Protein AF-A0A417WC94-F1 (afdb_monomer)

Secondary structure (DSSP, 8-state):
-EEEEE-SS-EEEEE---SSS------SSTT-----HHHHHHHHTT--SS-SS-----S------

Sequence (65 aa):
MKGLLWEGDGFLLLYKRLDNGAFSWPRSAEEALEISSEQYAMLMQGLEIIPKHPIRPNDNPKRLM

Structure (mmCIF, N/CA/C/O backbone):
data_AF-A0A417WC94-F1
#
_entry.id   AF-A0A417WC94-F1
#
loop_
_atom_site.group_PDB
_atom_site.id
_atom_site.type_symbol
_atom_site.label_atom_id
_atom_site.label_alt_id
_atom_site.label_comp_id
_atom_site.label_asym_id
_atom_site.label_entity_id
_atom_site.label_seq_id
_atom_site.pdbx_PDB_ins_code
_atom_site.Cartn_x
_atom_site.Cartn_y
_atom_site.Cartn_z
_atom_site.occupancy
_atom_site.B_iso_or_equiv
_atom_site.auth_seq_id
_atom_site.auth_comp_id
_atom_site.auth_asym_id
_atom_site.auth_atom_id
_atom_site.pdbx_PDB_model_nu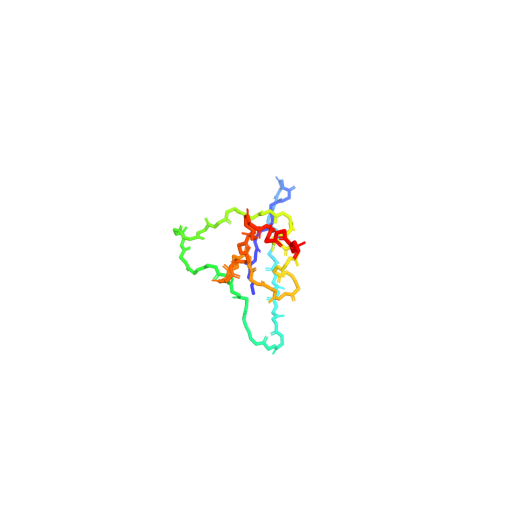m
ATOM 1 N N . MET A 1 1 ? -0.410 -4.663 -6.696 1.00 85.00 1 MET A N 1
ATOM 2 C CA . MET A 1 1 ? -0.572 -4.506 -5.240 1.00 85.00 1 MET A CA 1
ATOM 3 C C . MET A 1 1 ? -1.738 -5.364 -4.789 1.00 85.00 1 MET A C 1
ATOM 5 O O . MET A 1 1 ? -2.750 -5.403 -5.483 1.00 85.00 1 MET A O 1
ATOM 9 N N . LYS A 1 2 ? -1.567 -6.070 -3.671 1.00 87.69 2 LYS A N 1
ATOM 10 C CA . LYS A 1 2 ? -2.647 -6.754 -2.959 1.00 87.69 2 LYS A CA 1
ATOM 11 C C . LYS A 1 2 ? -2.810 -6.058 -1.612 1.00 87.69 2 LYS A C 1
ATOM 13 O O . LYS A 1 2 ? -1.795 -5.755 -0.992 1.00 87.69 2 LYS A O 1
ATOM 18 N N . GLY A 1 3 ? -4.041 -5.790 -1.205 1.00 87.62 3 GLY A N 1
ATOM 19 C CA . GLY A 1 3 ? -4.370 -5.220 0.098 1.00 87.62 3 GLY A CA 1
ATOM 20 C C . GLY A 1 3 ? -5.504 -6.001 0.746 1.00 87.62 3 GLY A C 1
ATOM 21 O O . GLY A 1 3 ? -6.314 -6.602 0.041 1.00 87.62 3 GLY A O 1
ATOM 22 N N . LEU A 1 4 ? -5.545 -5.995 2.073 1.00 90.94 4 LEU A N 1
ATOM 23 C CA . LEU A 1 4 ? -6.673 -6.495 2.850 1.00 90.94 4 LEU A CA 1
ATOM 24 C C . LEU A 1 4 ? -7.295 -5.312 3.584 1.00 90.94 4 LEU A C 1
ATOM 26 O O . LEU A 1 4 ? -6.583 -4.574 4.261 1.00 90.94 4 LEU A O 1
ATOM 30 N N . LEU A 1 5 ? -8.603 -5.133 3.433 1.00 89.88 5 LEU A N 1
ATOM 31 C CA . LEU A 1 5 ? -9.385 -4.151 4.180 1.00 89.88 5 LEU A CA 1
ATOM 32 C C . LEU A 1 5 ? -10.334 -4.903 5.110 1.00 89.88 5 LEU A C 1
ATOM 34 O O . LEU A 1 5 ? -11.061 -5.772 4.645 1.00 89.88 5 LEU A O 1
ATOM 38 N N . TRP A 1 6 ? -10.304 -4.593 6.404 1.00 91.31 6 TRP A N 1
ATOM 39 C CA . TRP A 1 6 ? -11.223 -5.148 7.399 1.00 91.31 6 TRP A CA 1
ATOM 40 C C . TRP A 1 6 ? -12.436 -4.229 7.559 1.00 91.31 6 TRP A C 1
ATOM 42 O O . TRP A 1 6 ? -12.253 -3.043 7.829 1.00 91.31 6 TRP A O 1
ATOM 52 N N . GLU A 1 7 ? -13.651 -4.763 7.430 1.00 95.44 7 GLU A N 1
ATOM 53 C CA . GLU A 1 7 ? -14.902 -3.987 7.563 1.00 95.44 7 GLU A CA 1
ATOM 54 C C . GLU A 1 7 ? -15.673 -4.276 8.867 1.00 95.44 7 GLU A C 1
ATOM 56 O O . GLU A 1 7 ? -16.726 -3.694 9.111 1.00 95.44 7 GLU A O 1
ATOM 61 N N . GLY A 1 8 ? -15.124 -5.118 9.752 1.00 95.62 8 GLY A N 1
ATOM 62 C CA . GLY A 1 8 ? -15.729 -5.477 11.043 1.00 95.62 8 GLY A CA 1
ATOM 63 C C . GLY A 1 8 ? -16.256 -6.911 11.112 1.00 95.62 8 GLY A C 1
ATOM 64 O O . GLY A 1 8 ? -16.240 -7.508 12.187 1.00 95.62 8 GLY A O 1
ATOM 65 N N . ASP A 1 9 ? -16.663 -7.480 9.981 1.00 96.69 9 ASP A N 1
ATOM 66 C CA . ASP A 1 9 ? -17.207 -8.839 9.847 1.00 96.69 9 ASP A CA 1
ATOM 67 C C . ASP A 1 9 ? -16.436 -9.707 8.837 1.00 96.69 9 ASP A C 1
ATOM 69 O O . ASP A 1 9 ? -16.612 -10.927 8.786 1.00 96.69 9 ASP A O 1
ATOM 73 N N . GLY A 1 10 ? -15.543 -9.096 8.062 1.00 95.31 10 GLY A N 1
ATOM 74 C 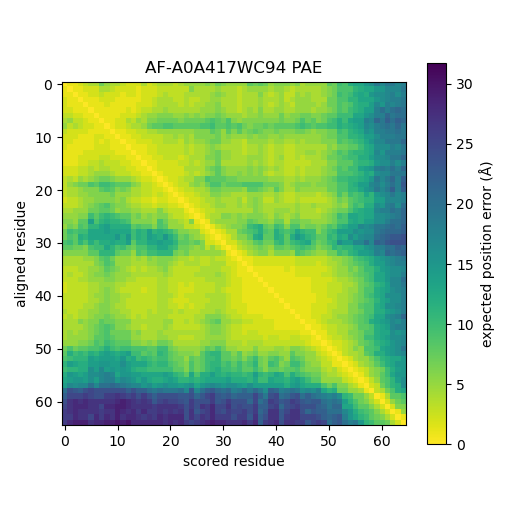CA . GLY A 1 10 ? -14.774 -9.777 7.038 1.00 95.31 10 GLY A CA 1
ATOM 75 C C . GLY A 1 10 ? -13.668 -8.923 6.434 1.00 95.31 10 GLY A C 1
ATOM 76 O O . GLY A 1 10 ? -13.506 -7.736 6.732 1.00 95.31 10 GLY A O 1
ATOM 77 N N . PHE A 1 11 ? -12.890 -9.573 5.567 1.00 95.62 11 PHE A N 1
ATOM 78 C CA . PHE A 1 11 ? -11.851 -8.926 4.779 1.00 95.62 11 PHE A CA 1
ATOM 79 C C . PHE A 1 11 ? -12.273 -8.783 3.320 1.00 95.62 11 PHE A C 1
ATOM 81 O O . PHE A 1 11 ? -12.656 -9.760 2.674 1.00 95.62 11 PHE A O 1
ATOM 88 N N . LEU A 1 12 ? -12.069 -7.593 2.768 1.00 95.56 12 LEU A N 1
ATOM 89 C CA . LEU A 1 12 ? -12.032 -7.371 1.332 1.00 95.56 12 LEU A CA 1
ATOM 90 C C . LEU A 1 12 ? -10.607 -7.563 0.816 1.00 95.56 12 LEU A C 1
ATOM 92 O O . LEU A 1 12 ? -9.654 -6.967 1.324 1.00 95.56 12 LEU A O 1
ATOM 96 N N . LEU A 1 13 ? -10.467 -8.368 -0.238 1.00 94.44 13 LEU A N 1
ATOM 97 C CA . LEU A 1 13 ? -9.223 -8.479 -0.989 1.00 94.44 13 LEU A CA 1
ATOM 98 C C . LEU A 1 13 ? -9.195 -7.419 -2.091 1.00 94.44 13 LEU A C 1
ATOM 100 O O . LEU A 1 13 ? -9.880 -7.530 -3.107 1.00 94.44 13 LEU A O 1
ATOM 104 N N . LEU A 1 14 ? -8.346 -6.415 -1.913 1.00 90.19 14 LEU A N 1
ATOM 105 C CA . LEU A 1 14 ? -8.100 -5.376 -2.902 1.00 90.19 14 LEU A CA 1
ATOM 106 C C . LEU A 1 14 ? -6.985 -5.825 -3.846 1.00 90.19 14 LEU A C 1
ATOM 108 O O . LEU A 1 14 ? -5.878 -6.157 -3.412 1.00 90.19 14 LEU A O 1
ATOM 112 N N . TYR A 1 15 ? -7.253 -5.802 -5.151 1.00 90.62 15 TYR A N 1
ATOM 113 C CA . TYR A 1 15 ? -6.267 -6.114 -6.182 1.00 90.62 15 TYR A CA 1
ATOM 114 C C . TYR A 1 15 ? -6.158 -4.962 -7.180 1.00 90.62 15 TYR A C 1
ATOM 116 O O . TYR A 1 15 ? -7.103 -4.664 -7.904 1.00 90.62 15 TYR A O 1
ATOM 124 N N . LYS A 1 16 ? -4.979 -4.334 -7.247 1.00 87.44 16 LYS A N 1
ATOM 125 C CA . LYS A 1 16 ? -4.667 -3.295 -8.240 1.00 87.44 16 LYS A CA 1
ATOM 126 C C . LYS A 1 16 ? -3.420 -3.673 -9.027 1.00 87.44 16 LYS A C 1
ATOM 128 O O . LYS A 1 16 ? -2.362 -3.917 -8.436 1.00 87.44 16 LYS A O 1
ATOM 133 N N . ARG A 1 17 ? -3.523 -3.694 -10.355 1.00 86.62 17 ARG A N 1
ATOM 134 C CA . ARG A 1 17 ? -2.398 -3.894 -11.278 1.00 86.62 17 ARG A CA 1
ATOM 135 C C . ARG A 1 17 ? -2.137 -2.593 -12.032 1.00 86.62 17 ARG A C 1
ATOM 137 O O . ARG A 1 17 ? -3.084 -1.900 -12.380 1.00 86.62 17 ARG A O 1
ATOM 144 N N . LEU A 1 18 ? -0.866 -2.264 -12.236 1.00 84.69 18 LEU A N 1
ATOM 145 C CA . LEU A 1 18 ? -0.469 -1.200 -13.153 1.00 84.69 18 LEU A CA 1
ATOM 146 C C . LEU A 1 18 ? -0.284 -1.809 -14.544 1.00 84.69 18 LEU A C 1
ATOM 148 O O . LEU A 1 18 ? 0.156 -2.957 -14.658 1.00 84.69 18 LEU A O 1
ATOM 152 N N . ASP A 1 19 ? -0.612 -1.054 -15.588 1.00 87.62 19 ASP A N 1
ATOM 153 C CA . ASP A 1 19 ? -0.376 -1.498 -16.966 1.00 87.62 19 ASP A CA 1
ATOM 154 C C . ASP A 1 19 ? 1.117 -1.552 -17.292 1.00 87.62 19 ASP A C 1
ATOM 156 O O . ASP A 1 19 ? 1.563 -2.445 -18.008 1.00 87.62 19 ASP A O 1
ATOM 160 N N . ASN A 1 20 ? 1.897 -0.642 -16.702 1.00 85.44 20 ASN A N 1
ATOM 161 C CA . ASN A 1 20 ? 3.348 -0.619 -16.793 1.00 85.44 20 ASN A CA 1
ATOM 162 C C . ASN A 1 20 ? 3.978 -0.408 -15.407 1.00 85.44 20 ASN A C 1
ATOM 164 O O . ASN A 1 20 ? 3.470 0.363 -14.592 1.00 85.44 20 ASN A O 1
ATOM 168 N N . GLY A 1 21 ? 5.101 -1.079 -15.158 1.00 84.56 21 GLY A N 1
ATOM 169 C CA . GLY A 1 21 ? 5.865 -0.972 -13.919 1.00 84.56 21 GLY A CA 1
ATOM 170 C C . GLY A 1 21 ? 5.249 -1.698 -12.719 1.00 84.56 21 GLY A C 1
ATOM 171 O O . GLY A 1 21 ? 4.434 -2.615 -12.838 1.00 84.56 21 GLY A O 1
ATOM 172 N N . ALA A 1 22 ? 5.693 -1.298 -11.532 1.00 84.94 22 ALA A N 1
ATOM 173 C CA . ALA A 1 22 ? 5.255 -1.844 -10.257 1.00 84.94 22 ALA A CA 1
ATOM 174 C C . ALA A 1 22 ? 5.187 -0.727 -9.215 1.00 84.94 22 ALA A C 1
ATOM 176 O O . ALA A 1 22 ? 5.918 0.257 -9.295 1.00 84.94 22 ALA A O 1
ATOM 177 N N . PHE A 1 23 ? 4.326 -0.901 -8.215 1.00 83.75 23 PHE A N 1
ATOM 178 C CA . PHE A 1 23 ? 4.323 -0.020 -7.053 1.00 83.75 23 PHE A CA 1
ATOM 179 C C . PHE A 1 23 ? 5.647 -0.157 -6.294 1.00 83.75 23 PHE A C 1
ATOM 181 O O . PHE A 1 23 ? 6.079 -1.281 -6.023 1.00 83.75 23 PHE A O 1
ATOM 188 N N . SER A 1 24 ? 6.242 0.970 -5.899 1.00 79.50 24 SER A N 1
ATOM 189 C CA . SER A 1 24 ? 7.359 0.993 -4.950 1.00 79.50 24 SER A CA 1
ATOM 190 C C . SER A 1 24 ? 6.824 0.765 -3.537 1.00 79.50 24 SER A C 1
ATOM 192 O O . SER 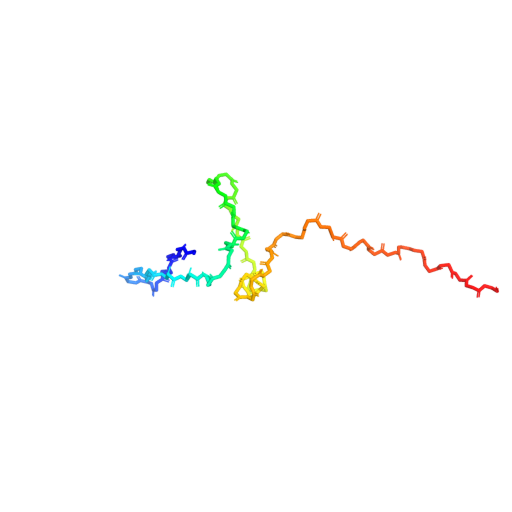A 1 24 ? 6.663 1.695 -2.750 1.00 79.50 24 SER A O 1
ATOM 194 N N . TRP A 1 25 ? 6.462 -0.485 -3.264 1.00 79.75 25 TRP A N 1
ATOM 195 C CA . TRP A 1 25 ? 5.935 -0.935 -1.983 1.00 79.75 25 TRP A CA 1
ATOM 196 C C . TRP A 1 25 ? 7.014 -1.712 -1.221 1.00 79.75 25 TRP A C 1
ATOM 198 O O . TRP A 1 25 ? 7.727 -2.495 -1.864 1.00 79.75 25 TRP A O 1
ATOM 208 N N . PRO A 1 26 ? 7.125 -1.548 0.109 1.00 77.06 26 PRO A N 1
ATOM 209 C CA . PRO A 1 26 ? 8.100 -2.294 0.888 1.00 77.06 26 PRO A CA 1
ATOM 210 C C . PRO A 1 26 ? 7.900 -3.808 0.769 1.00 77.06 26 PRO A C 1
ATOM 212 O O . PRO A 1 26 ? 6.784 -4.299 0.567 1.00 77.06 26 PRO A O 1
ATOM 215 N N . ARG A 1 27 ? 8.997 -4.564 0.795 1.00 79.06 27 ARG A N 1
ATOM 216 C CA . ARG A 1 27 ? 9.007 -5.987 0.412 1.00 79.06 27 ARG A CA 1
ATOM 217 C C . ARG A 1 27 ? 9.222 -6.914 1.597 1.00 79.06 27 ARG A C 1
ATOM 219 O O . ARG A 1 27 ? 8.926 -8.101 1.458 1.00 79.06 27 ARG A O 1
ATOM 226 N N . SER A 1 28 ? 9.690 -6.402 2.732 1.00 79.56 28 SER A N 1
ATOM 227 C CA . SER A 1 28 ? 9.839 -7.179 3.961 1.00 79.56 28 SER A CA 1
ATOM 228 C C . SER A 1 28 ? 8.764 -6.820 4.993 1.00 79.56 28 SER A C 1
ATOM 230 O O . SER A 1 28 ? 8.188 -5.734 4.971 1.00 79.56 28 SER A O 1
ATOM 232 N N . ALA A 1 29 ? 8.484 -7.755 5.905 1.00 70.69 29 ALA A N 1
ATOM 233 C CA . ALA A 1 29 ? 7.576 -7.513 7.027 1.00 70.69 29 ALA A CA 1
ATOM 234 C C . ALA A 1 29 ? 8.145 -6.484 8.021 1.00 70.69 29 ALA A C 1
ATOM 236 O O . ALA A 1 29 ? 7.382 -5.761 8.648 1.00 70.69 29 ALA A O 1
ATOM 237 N N . GLU A 1 30 ? 9.472 -6.389 8.128 1.00 73.25 30 GLU A N 1
ATOM 238 C CA . GLU A 1 30 ? 10.154 -5.356 8.922 1.00 73.25 30 GLU A CA 1
ATOM 239 C C . GLU A 1 30 ? 10.004 -3.960 8.310 1.00 73.25 30 GLU A C 1
ATOM 241 O O . GLU A 1 30 ? 10.037 -2.967 9.027 1.00 73.25 30 GLU A O 1
ATOM 246 N N . GLU A 1 31 ? 9.783 -3.874 6.997 1.00 68.94 31 GLU A N 1
ATOM 247 C CA . GLU A 1 31 ? 9.464 -2.625 6.310 1.00 68.94 31 GLU A CA 1
ATOM 248 C C . GLU A 1 31 ? 7.950 -2.344 6.242 1.00 68.94 31 GLU A C 1
ATOM 250 O O . GLU A 1 31 ? 7.530 -1.416 5.543 1.00 68.94 31 GLU A O 1
ATOM 255 N N . ALA A 1 32 ? 7.106 -3.137 6.919 1.00 73.50 32 ALA A N 1
ATOM 256 C CA . ALA A 1 32 ? 5.677 -2.860 6.985 1.00 73.50 32 ALA A CA 1
ATOM 257 C C . ALA A 1 32 ? 5.459 -1.493 7.647 1.00 73.50 32 ALA A C 1
ATOM 259 O O . ALA A 1 32 ? 5.714 -1.309 8.835 1.00 73.50 32 ALA A O 1
AT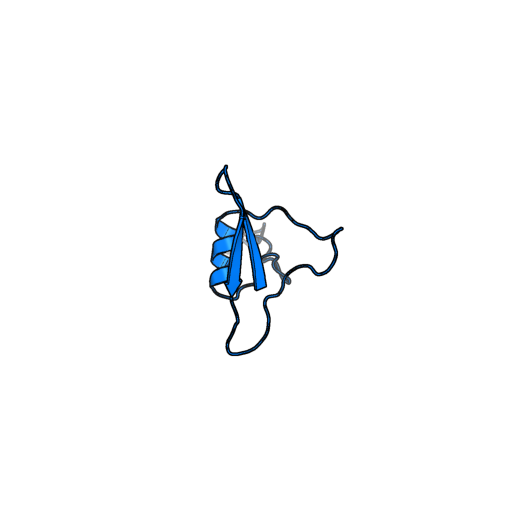OM 260 N N . LEU A 1 33 ? 5.006 -0.531 6.845 1.00 79.00 33 LEU A N 1
ATOM 261 C CA . LEU A 1 33 ? 4.837 0.851 7.263 1.00 79.00 33 LEU A CA 1
ATOM 262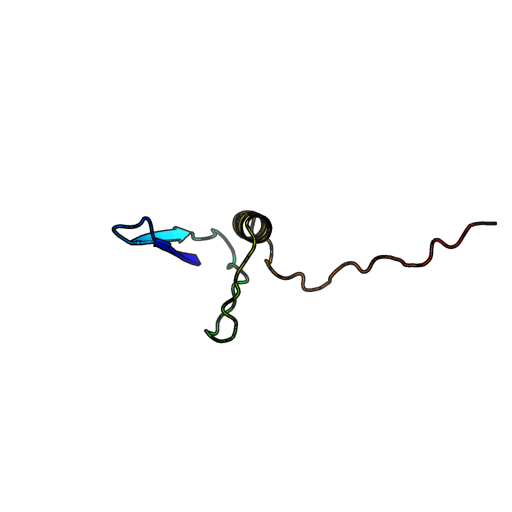 C C . LEU A 1 33 ? 3.353 1.164 7.427 1.00 79.00 33 LEU A C 1
ATOM 264 O O . LEU A 1 33 ? 2.548 0.881 6.535 1.00 79.00 33 LEU A O 1
ATOM 268 N N . GLU A 1 34 ? 3.006 1.808 8.535 1.00 86.00 34 GLU A N 1
ATOM 269 C CA . GLU A 1 34 ? 1.754 2.547 8.605 1.00 86.00 34 GLU A CA 1
ATOM 270 C C . GLU A 1 34 ? 1.876 3.780 7.703 1.00 86.00 34 GLU A C 1
ATOM 272 O O . GLU A 1 34 ? 2.873 4.504 7.754 1.00 86.00 34 GLU A O 1
ATOM 277 N N . ILE A 1 35 ? 0.891 3.987 6.831 1.00 86.88 35 ILE A N 1
ATOM 278 C CA . ILE A 1 35 ? 0.887 5.091 5.870 1.00 86.88 35 ILE A CA 1
ATOM 279 C C . ILE A 1 35 ? -0.280 6.031 6.148 1.00 86.88 35 ILE A C 1
ATOM 281 O O . ILE A 1 35 ? -1.370 5.598 6.521 1.00 86.88 35 ILE A O 1
ATOM 285 N N . SER A 1 36 ? -0.068 7.323 5.918 1.00 90.81 36 SER A N 1
ATOM 286 C CA . SER A 1 36 ? -1.142 8.310 5.975 1.00 90.81 36 SER A CA 1
ATOM 287 C C . SER A 1 36 ? -2.084 8.188 4.770 1.00 90.81 36 SER A C 1
ATOM 289 O O . SER A 1 36 ? -1.735 7.632 3.723 1.00 90.81 36 SER A O 1
ATOM 291 N N . SER A 1 37 ? -3.274 8.785 4.874 1.00 90.25 37 SER A N 1
ATOM 292 C CA . SER A 1 37 ? -4.217 8.888 3.750 1.00 90.25 37 SER A CA 1
ATOM 293 C C . SER A 1 37 ? -3.609 9.591 2.530 1.00 90.25 37 SER A C 1
ATOM 295 O O . SER A 1 37 ? -3.930 9.250 1.392 1.00 90.25 37 SER A O 1
ATOM 297 N N . GLU A 1 38 ? -2.707 10.551 2.752 1.00 92.50 38 GLU A N 1
ATOM 298 C CA . GLU A 1 38 ? -1.993 11.258 1.686 1.00 92.50 38 GLU A CA 1
ATOM 299 C C . GLU A 1 38 ? -1.001 10.336 0.970 1.00 92.50 38 GLU A C 1
ATOM 301 O O . GLU A 1 38 ? -1.021 10.241 -0.256 1.00 92.50 38 GLU A O 1
ATOM 306 N N . GLN A 1 39 ? -0.201 9.571 1.719 1.00 89.88 39 GLN A N 1
ATOM 307 C CA . GLN A 1 39 ? 0.705 8.574 1.145 1.00 89.88 39 GLN A CA 1
ATOM 308 C C . GLN A 1 39 ? -0.064 7.494 0.376 1.00 89.88 39 GLN A C 1
ATOM 310 O O . GLN A 1 39 ? 0.358 7.075 -0.702 1.00 89.88 39 GLN A O 1
ATOM 315 N N . TYR A 1 40 ? -1.232 7.080 0.870 1.00 88.06 40 TYR A N 1
ATOM 316 C CA . TYR A 1 40 ? -2.111 6.186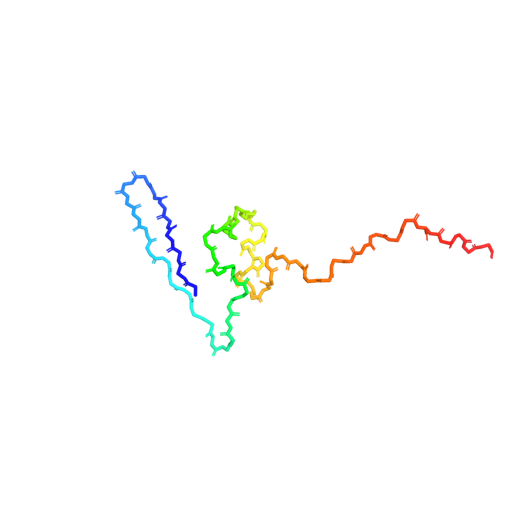 0.121 1.00 88.06 40 TYR A CA 1
ATOM 317 C C . TYR A 1 40 ? -2.572 6.807 -1.207 1.00 88.06 40 TYR A C 1
ATOM 319 O O . TYR A 1 40 ? -2.497 6.155 -2.251 1.00 88.06 40 TYR A O 1
ATOM 327 N N . ALA A 1 41 ? -3.003 8.072 -1.206 1.00 89.94 41 ALA A N 1
ATOM 328 C CA . ALA A 1 41 ? -3.401 8.773 -2.427 1.00 89.94 41 ALA A CA 1
ATOM 329 C C . ALA A 1 41 ? -2.238 8.891 -3.429 1.00 89.94 41 ALA A C 1
ATOM 331 O O . ALA A 1 41 ? -2.422 8.613 -4.616 1.00 89.94 41 ALA A O 1
ATOM 332 N N . MET A 1 42 ? -1.032 9.212 -2.951 1.00 88.62 42 MET A N 1
ATOM 333 C CA . MET A 1 42 ? 0.198 9.220 -3.750 1.00 88.62 42 MET A CA 1
ATOM 334 C C . MET A 1 42 ? 0.454 7.857 -4.397 1.00 88.62 42 MET A C 1
ATOM 336 O O . MET A 1 42 ? 0.653 7.771 -5.611 1.00 88.62 42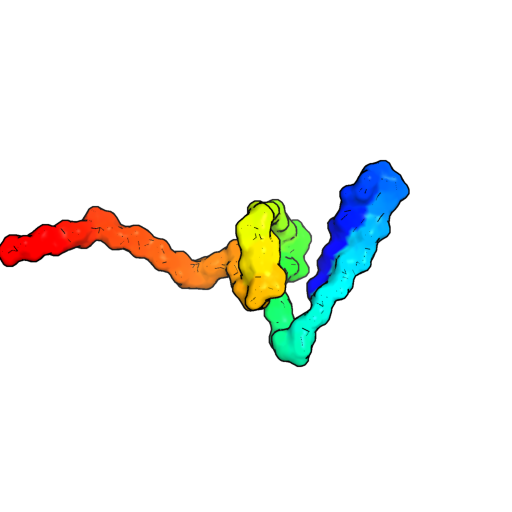 MET A O 1
ATOM 340 N N . LEU A 1 43 ? 0.364 6.776 -3.616 1.00 87.38 43 LEU A N 1
ATOM 341 C CA . LEU A 1 43 ? 0.513 5.418 -4.129 1.00 87.38 43 LEU A CA 1
ATOM 342 C C . LEU A 1 43 ? -0.520 5.124 -5.219 1.00 87.38 43 LEU A C 1
ATOM 344 O O . LEU A 1 43 ? -0.186 4.545 -6.250 1.00 87.38 43 LEU A O 1
ATOM 348 N N . MET A 1 44 ? -1.772 5.550 -5.036 1.00 86.88 44 MET A N 1
ATOM 349 C CA . ME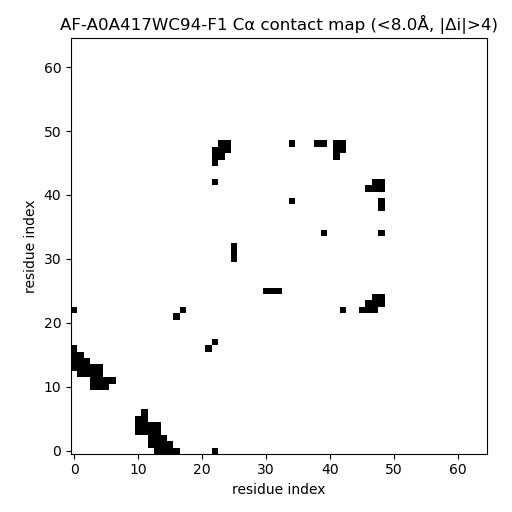T A 1 44 ? -2.828 5.354 -6.031 1.00 86.88 44 MET A CA 1
ATOM 350 C C . MET A 1 44 ? -2.582 6.102 -7.344 1.00 86.88 44 MET A C 1
ATOM 352 O O . MET A 1 44 ? -3.071 5.629 -8.375 1.00 86.88 44 MET A O 1
ATOM 356 N N . GLN A 1 45 ? -1.806 7.187 -7.311 1.00 86.12 45 GLN A N 1
ATOM 357 C CA . GLN A 1 45 ? -1.333 7.949 -8.472 1.00 86.12 45 GLN A CA 1
ATOM 358 C C . GLN A 1 45 ? -0.030 7.391 -9.076 1.00 86.12 45 GLN A C 1
ATOM 360 O O . GLN A 1 45 ? 0.435 7.892 -10.095 1.00 86.12 45 GLN A O 1
ATOM 365 N N . GLY A 1 46 ? 0.547 6.338 -8.485 1.00 82.56 46 GLY A N 1
ATOM 366 C CA . GLY A 1 46 ? 1.793 5.717 -8.943 1.00 82.56 46 GLY A CA 1
ATOM 367 C C . GLY A 1 46 ? 3.064 6.368 -8.390 1.00 82.56 46 GLY A C 1
ATOM 368 O O . GLY A 1 46 ? 4.156 6.041 -8.851 1.00 82.56 46 GLY A O 1
ATOM 369 N N . LEU A 1 47 ? 2.940 7.264 -7.408 1.00 85.25 47 LEU A N 1
ATOM 370 C CA . LEU A 1 47 ? 4.073 7.873 -6.716 1.00 85.25 47 LEU A CA 1
ATOM 371 C C . LEU A 1 47 ? 4.602 6.954 -5.605 1.00 85.25 47 LEU A C 1
ATOM 373 O O . LEU A 1 47 ? 3.910 6.063 -5.108 1.00 85.25 47 LEU A O 1
ATOM 377 N N . GLU A 1 48 ? 5.847 7.187 -5.199 1.00 85.00 48 GLU A N 1
ATOM 378 C CA . GLU A 1 48 ? 6.455 6.498 -4.061 1.00 85.00 48 GLU A CA 1
ATOM 379 C C . GLU A 1 48 ? 5.944 7.094 -2.742 1.00 85.00 48 GLU A C 1
ATOM 381 O O . GLU A 1 48 ? 5.875 8.312 -2.595 1.00 85.00 48 GLU A O 1
ATOM 386 N N . ILE A 1 49 ? 5.614 6.240 -1.767 1.00 86.44 49 ILE A N 1
ATOM 387 C CA . ILE A 1 49 ? 5.136 6.674 -0.438 1.00 86.44 49 ILE A CA 1
ATOM 388 C C . ILE A 1 49 ? 6.241 7.287 0.434 1.00 86.44 49 ILE A C 1
ATOM 390 O O . ILE A 1 49 ? 5.954 8.010 1.389 1.00 86.44 49 ILE A O 1
ATOM 394 N N . ILE A 1 50 ? 7.501 6.988 0.105 1.00 83.69 50 ILE A N 1
ATOM 395 C CA . ILE A 1 50 ? 8.702 7.525 0.745 1.00 83.69 50 ILE A CA 1
ATOM 396 C C . ILE A 1 50 ? 9.507 8.240 -0.348 1.00 83.69 50 ILE A C 1
ATOM 398 O O . ILE A 1 50 ? 9.894 7.594 -1.324 1.00 83.69 50 ILE A O 1
ATOM 402 N N . PRO A 1 51 ? 9.783 9.549 -0.219 1.00 77.81 51 PRO A N 1
ATOM 403 C CA . PRO A 1 51 ? 10.574 10.269 -1.206 1.00 77.81 51 PRO A CA 1
ATOM 404 C C . PRO A 1 51 ? 12.029 9.786 -1.194 1.00 77.81 51 PRO A C 1
ATOM 406 O O . PRO A 1 51 ? 12.705 9.880 -0.171 1.00 77.81 51 PRO A O 1
ATOM 409 N N . LYS A 1 52 ? 12.558 9.361 -2.347 1.00 77.00 52 LYS A N 1
ATOM 410 C CA . LYS A 1 52 ? 13.998 9.068 -2.506 1.00 77.00 52 LYS A CA 1
ATOM 411 C C . LYS A 1 52 ? 14.890 10.302 -2.352 1.00 77.00 52 LYS A C 1
ATOM 413 O O . LYS A 1 52 ? 16.004 10.197 -1.851 1.00 77.00 52 LYS A O 1
ATOM 418 N N . HIS A 1 53 ? 14.400 11.465 -2.781 1.00 80.94 53 HIS A N 1
ATOM 419 C CA . HIS A 1 53 ? 15.136 12.731 -2.758 1.00 80.94 53 HIS A CA 1
ATOM 420 C C . HIS A 1 53 ? 14.266 13.833 -2.140 1.00 80.94 53 HIS A C 1
ATOM 422 O O . HIS A 1 53 ? 13.670 14.627 -2.870 1.00 80.94 53 HIS A O 1
ATOM 428 N N . PRO A 1 54 ? 14.131 13.870 -0.804 1.00 78.19 54 PRO A N 1
ATOM 429 C CA . PRO A 1 54 ? 13.345 14.900 -0.143 1.00 78.19 54 PRO A CA 1
ATOM 430 C C . PRO A 1 54 ? 13.969 16.278 -0.389 1.00 78.19 54 PRO A C 1
ATOM 432 O O . PRO A 1 54 ? 15.158 16.495 -0.134 1.00 78.19 54 PRO A O 1
ATOM 435 N N . ILE A 1 55 ? 13.154 17.211 -0.885 1.00 82.25 55 ILE A N 1
ATOM 436 C CA . ILE A 1 55 ? 13.548 18.612 -1.025 1.00 82.25 55 ILE A CA 1
ATOM 437 C C . ILE A 1 55 ? 13.721 19.163 0.387 1.00 82.25 55 ILE A C 1
ATOM 439 O O . ILE A 1 55 ? 12.771 19.208 1.168 1.00 82.25 55 ILE A O 1
ATOM 443 N N . ARG A 1 56 ? 14.949 19.552 0.726 1.00 82.12 56 ARG A N 1
ATOM 444 C CA . ARG A 1 56 ? 15.231 20.188 2.011 1.00 82.12 56 ARG A CA 1
ATOM 445 C C . ARG A 1 56 ? 14.840 21.661 1.915 1.00 82.12 56 ARG A C 1
ATOM 447 O O . ARG A 1 56 ? 15.201 22.295 0.919 1.00 82.12 56 ARG A O 1
ATOM 454 N N . PRO A 1 57 ? 14.125 22.210 2.909 1.00 80.06 57 PRO A N 1
ATOM 455 C CA . PRO A 1 57 ? 13.924 23.645 2.998 1.00 80.06 57 PRO A CA 1
ATOM 456 C C . PRO A 1 57 ? 15.275 24.354 2.917 1.00 80.06 57 PRO A C 1
ATOM 458 O O . PRO A 1 57 ? 16.256 23.926 3.524 1.00 80.06 57 PRO A O 1
ATOM 461 N N . ASN A 1 58 ? 15.341 25.418 2.122 1.00 78.50 58 ASN A N 1
ATOM 462 C CA . ASN A 1 58 ? 16.504 26.284 2.144 1.00 78.50 58 ASN A CA 1
ATOM 463 C C . ASN A 1 58 ? 16.369 27.191 3.369 1.00 78.50 58 ASN A C 1
ATOM 465 O O . ASN A 1 58 ? 15.653 28.189 3.316 1.00 78.50 58 ASN A O 1
ATOM 469 N N . ASP A 1 59 ? 17.063 26.854 4.454 1.00 74.19 59 ASP A N 1
ATOM 470 C CA . ASP A 1 59 ? 17.027 27.609 5.716 1.00 74.19 59 ASP A CA 1
ATOM 471 C C . ASP A 1 59 ? 17.632 29.023 5.600 1.00 74.19 59 ASP A C 1
ATOM 473 O O . ASP A 1 59 ? 17.704 29.757 6.583 1.00 74.19 59 ASP A O 1
ATOM 477 N N . ASN A 1 60 ? 18.078 29.429 4.406 1.00 70.12 60 ASN A N 1
ATOM 478 C CA . ASN A 1 60 ? 18.743 30.702 4.193 1.00 70.12 60 ASN A CA 1
ATOM 479 C C . ASN A 1 60 ? 18.175 31.439 2.965 1.00 70.12 60 ASN A C 1
ATOM 481 O O . ASN A 1 60 ? 18.652 31.239 1.837 1.00 70.12 60 ASN A O 1
ATOM 485 N N . PRO A 1 61 ? 17.190 32.342 3.138 1.00 65.38 61 PRO A N 1
ATOM 486 C CA . PRO A 1 61 ? 16.942 33.354 2.132 1.00 65.38 61 PRO A CA 1
ATOM 487 C C . PRO A 1 61 ? 18.171 34.263 2.134 1.00 65.38 61 PRO A C 1
ATOM 489 O O . PRO A 1 61 ? 18.313 35.131 2.996 1.00 65.38 61 PRO A O 1
ATOM 492 N N . LYS A 1 62 ? 19.101 34.051 1.193 1.00 65.12 62 LYS A N 1
ATOM 493 C CA . LYS A 1 62 ? 20.133 35.049 0.905 1.00 65.12 62 LYS A CA 1
ATOM 494 C C . LYS A 1 62 ? 19.394 36.333 0.554 1.00 65.12 62 LYS A C 1
ATOM 496 O O . LYS A 1 62 ? 18.844 36.461 -0.537 1.00 65.12 62 LYS A O 1
ATOM 501 N N . ARG A 1 63 ? 19.326 37.239 1.525 1.00 61.72 63 ARG A N 1
ATOM 502 C CA . ARG A 1 63 ? 18.778 38.576 1.375 1.00 61.72 63 ARG A CA 1
ATOM 503 C C . ARG A 1 63 ? 19.644 39.247 0.316 1.00 61.72 63 ARG A C 1
ATOM 505 O O . ARG A 1 63 ? 20.800 39.556 0.587 1.00 61.72 63 ARG A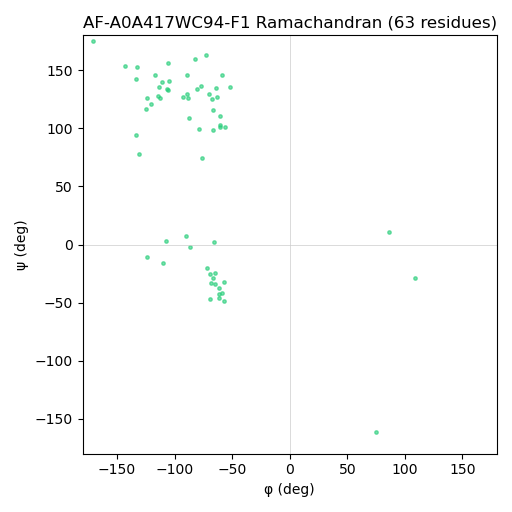 O 1
ATOM 512 N N . LEU A 1 64 ? 19.118 39.345 -0.903 1.00 65.25 64 LEU A N 1
ATOM 513 C CA . LEU A 1 64 ? 19.710 40.153 -1.960 1.00 65.25 64 LEU A CA 1
ATOM 514 C C . LEU A 1 64 ? 19.719 41.589 -1.429 1.00 65.25 64 LEU A C 1
ATOM 516 O O . LEU A 1 64 ? 18.663 42.210 -1.308 1.00 65.25 64 LEU A O 1
ATOM 520 N N . MET A 1 65 ? 20.895 42.017 -0.971 1.00 54.38 65 MET A N 1
ATOM 521 C CA . MET A 1 65 ? 21.235 43.422 -0.766 1.00 54.38 65 MET A CA 1
ATOM 522 C C . MET A 1 65 ? 21.569 44.040 -2.114 1.00 54.38 65 MET A C 1
ATOM 524 O O . MET A 1 65 ? 22.224 43.338 -2.920 1.00 54.38 65 MET A O 1
#

Foldseek 3Di:
DWDWDDPPPDTDTDDDDDPDDDQPDDDDPVSDDDADPVLVVCSVVRHHSDDPDDDDPPPDPPPPD

Radius of gyration: 17.66 Å; Cα contacts (8 Å, |Δi|>4): 46; chains: 1; bounding box: 38×53×28 Å

Mean predicted aligned error: 8.26 Å

pLDDT: mean 83.18, std 8.92, range [54.38, 96.69]

Solvent-accessible surface area (backbone atoms only — not comparable to full-atom values): 4605 Å² total; per-residue (Å²): 93,78,47,78,45,76,79,88,88,53,73,47,82,45,78,50,82,64,99,71,81,75,81,77,63,73,89,48,80,88,52,66,69,91,71,53,74,64,37,50,52,36,41,76,73,71,43,59,66,66,74,92,75,72,84,70,80,76,92,65,79,78,76,85,121